Protein AF-A0A957ZZD5-F1 (afdb_monomer_lite)

Secondary structure (DSSP, 8-state):
----HHHHHHHHHHHHHHHHHHHHH-TTEEESS--HHHHHHHHHHHHHHHHHHHHHHHHHHHHHHTTTTTHHHHHHHHHHHHHHHHHTTTTEEES-HHHHHHHHHHHHHHHHHHHHHTT-S--S-SSSSS--HHHHH-PPPTTHHHHHHHHHHHHHHHHHHHHTT-

pLDDT: mean 74.9, std 8.44, range [47.75, 90.81]

Foldseek 3Di:
DPPPVVLVVVLLVQLLVLLLVLCVVQPQKDFPPPDPVLSVVLSVVLSVCCVPVVVVLCVVCVVVCVVPVCVSQLVSLLVSQVVSCVVPVVGIDGPDSVSSSVSSVSSVVSSVVSCVVVVSDPPPDDPDPDDDVCVVVPPDPVCPVVVVVVVVVVVVCVVVVVVVVD

Radius of gyration: 29.75 Å; chains: 1; bounding box: 69×34×82 Å

Structure (mmCIF, N/CA/C/O backbone):
data_AF-A0A957ZZD5-F1
#
_entry.id   AF-A0A957ZZD5-F1
#
loop_
_atom_site.group_PDB
_atom_site.id
_atom_site.type_symbol
_atom_site.label_atom_id
_atom_site.label_alt_id
_atom_site.label_comp_id
_atom_site.label_asym_id
_atom_site.label_entity_id
_atom_site.label_seq_id
_atom_site.pdbx_PDB_ins_code
_atom_site.Cartn_x
_atom_site.Cartn_y
_atom_site.Cartn_z
_atom_site.occupancy
_atom_site.B_iso_or_equiv
_atom_site.auth_seq_id
_atom_site.auth_comp_id
_atom_site.auth_asym_id
_atom_site.auth_atom_id
_atom_site.pdbx_PDB_model_num
ATOM 1 N N . MET A 1 1 ? 18.472 -13.924 -15.028 1.00 47.75 1 MET A N 1
ATOM 2 C CA . MET A 1 1 ? 17.964 -12.826 -14.176 1.00 47.75 1 MET A CA 1
ATOM 3 C C . MET A 1 1 ? 18.140 -13.221 -12.715 1.00 47.75 1 MET A C 1
ATOM 5 O O . MET A 1 1 ? 17.491 -14.161 -12.277 1.00 47.75 1 MET A O 1
ATOM 9 N N . LYS A 1 2 ? 19.070 -12.594 -11.979 1.00 49.56 2 LYS A N 1
ATOM 10 C CA . LYS A 1 2 ? 19.235 -12.851 -10.538 1.00 49.56 2 LYS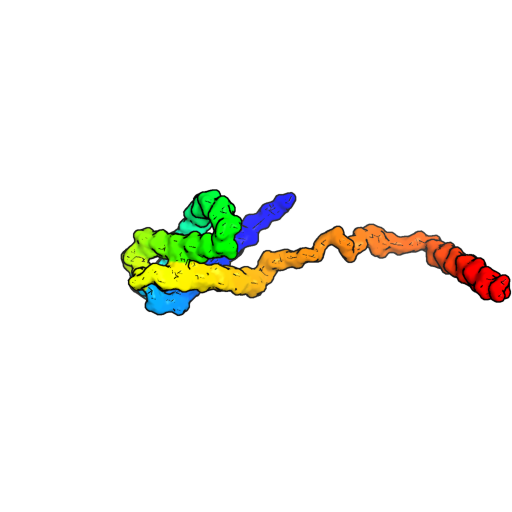 A CA 1
ATOM 11 C C . LYS A 1 2 ? 18.080 -12.167 -9.810 1.00 49.56 2 LYS A C 1
ATOM 13 O O . LYS A 1 2 ? 17.985 -10.945 -9.823 1.00 49.56 2 LYS A O 1
ATOM 18 N N . PHE A 1 3 ? 17.168 -12.955 -9.249 1.00 63.00 3 PHE A N 1
ATOM 19 C CA . PHE A 1 3 ? 16.044 -12.425 -8.491 1.00 63.00 3 PHE A CA 1
ATOM 20 C C . PHE A 1 3 ? 16.591 -11.799 -7.201 1.00 63.00 3 PHE A C 1
ATOM 22 O O . PHE A 1 3 ? 17.048 -12.494 -6.295 1.00 63.00 3 PHE A O 1
ATOM 29 N N . ASN A 1 4 ? 16.564 -10.471 -7.118 1.00 67.25 4 ASN A N 1
ATOM 30 C CA . ASN A 1 4 ? 17.046 -9.733 -5.957 1.00 67.25 4 ASN A CA 1
ATOM 31 C C . ASN A 1 4 ? 15.965 -9.725 -4.865 1.00 67.25 4 ASN A C 1
ATOM 33 O O . ASN A 1 4 ? 15.257 -8.737 -4.691 1.00 67.25 4 ASN A O 1
ATOM 37 N N . TRP A 1 5 ? 15.839 -10.825 -4.108 1.00 72.88 5 TRP A N 1
ATOM 38 C CA . TRP A 1 5 ? 14.885 -10.951 -2.984 1.00 72.88 5 TRP A CA 1
ATOM 39 C C . TRP A 1 5 ? 15.001 -9.805 -1.976 1.00 72.88 5 TRP A C 1
ATOM 41 O O . TRP A 1 5 ? 14.004 -9.370 -1.406 1.00 72.88 5 TRP A O 1
ATOM 51 N N . LYS A 1 6 ? 16.214 -9.261 -1.826 1.00 72.44 6 LYS A N 1
ATOM 52 C CA . LYS A 1 6 ? 16.495 -8.078 -1.009 1.00 72.44 6 LYS A CA 1
ATOM 53 C C . LYS A 1 6 ? 15.699 -6.846 -1.452 1.00 72.44 6 LYS A C 1
ATOM 55 O O . LYS A 1 6 ? 15.181 -6.146 -0.593 1.00 72.44 6 LYS A O 1
ATOM 60 N N . LEU A 1 7 ? 15.554 -6.612 -2.760 1.00 71.00 7 LEU A N 1
ATOM 61 C CA . LEU A 1 7 ? 14.775 -5.482 -3.280 1.00 71.00 7 LEU A CA 1
ATOM 62 C C . LEU A 1 7 ? 13.285 -5.654 -2.982 1.00 71.00 7 LEU A C 1
ATOM 64 O O . LEU A 1 7 ? 12.639 -4.707 -2.549 1.00 71.00 7 LEU A O 1
ATOM 68 N N . VAL A 1 8 ? 12.756 -6.872 -3.131 1.00 67.38 8 VAL A N 1
ATOM 69 C CA . VAL A 1 8 ? 11.347 -7.167 -2.821 1.00 67.38 8 VAL A CA 1
ATOM 70 C C . VAL A 1 8 ? 11.052 -6.964 -1.332 1.00 67.38 8 VAL A C 1
ATOM 72 O O . VAL A 1 8 ? 10.041 -6.363 -0.986 1.00 67.38 8 VAL A O 1
ATOM 75 N N . LEU A 1 9 ? 11.953 -7.393 -0.443 1.00 72.56 9 LEU A N 1
ATOM 76 C CA . LEU A 1 9 ? 11.814 -7.164 1.000 1.00 72.56 9 LEU A CA 1
ATOM 77 C C . LEU A 1 9 ? 11.850 -5.674 1.360 1.00 72.56 9 LEU A C 1
ATOM 79 O O . LEU A 1 9 ? 11.031 -5.223 2.157 1.00 72.56 9 LEU A O 1
ATOM 83 N N . MET A 1 10 ? 12.761 -4.905 0.758 1.00 70.19 10 MET A N 1
ATOM 84 C CA . MET A 1 10 ? 12.864 -3.462 0.994 1.00 70.19 10 MET A CA 1
ATOM 85 C C . MET A 1 10 ? 11.605 -2.732 0.510 1.00 70.19 10 MET A C 1
ATOM 87 O O . MET A 1 10 ? 11.079 -1.888 1.226 1.00 70.19 10 MET A O 1
ATOM 91 N N . LEU A 1 11 ? 11.064 -3.133 -0.643 1.00 69.25 11 LEU A N 1
ATOM 92 C CA . LEU A 1 11 ? 9.821 -2.607 -1.210 1.00 69.25 11 LEU A CA 1
ATOM 93 C C . LEU A 1 11 ? 8.602 -2.887 -0.318 1.00 69.25 11 LEU A C 1
ATOM 95 O O . LEU A 1 11 ? 7.748 -2.020 -0.139 1.00 69.25 11 LEU A O 1
ATOM 99 N N . ILE A 1 12 ? 8.514 -4.088 0.262 1.00 67.25 12 ILE A N 1
ATOM 100 C CA . ILE A 1 12 ? 7.450 -4.441 1.214 1.00 67.25 12 ILE A CA 1
ATOM 101 C C . ILE A 1 12 ? 7.582 -3.602 2.491 1.00 67.25 12 ILE A C 1
ATOM 103 O O . ILE A 1 12 ? 6.578 -3.098 2.994 1.00 67.25 12 ILE A O 1
ATOM 107 N N . LEU A 1 13 ? 8.807 -3.407 2.989 1.00 72.50 13 LEU A N 1
ATOM 108 C CA . LEU A 1 13 ? 9.074 -2.610 4.187 1.00 72.50 13 LEU A CA 1
ATOM 109 C C . LEU A 1 13 ? 8.739 -1.122 3.974 1.00 72.50 13 LEU A C 1
ATOM 111 O O . LEU A 1 13 ? 8.087 -0.517 4.823 1.00 72.5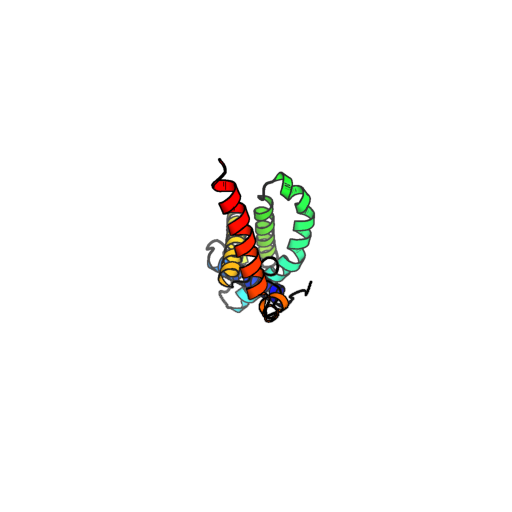0 13 LEU A O 1
ATOM 115 N N . LEU A 1 14 ? 9.124 -0.556 2.823 1.00 71.00 14 LEU A N 1
ATOM 116 C CA . LEU A 1 14 ? 8.792 0.815 2.422 1.00 71.00 14 LEU A CA 1
ATOM 117 C C . LEU A 1 14 ? 7.282 1.011 2.271 1.00 71.00 14 LEU A C 1
ATOM 119 O O . LEU A 1 14 ? 6.738 1.974 2.809 1.00 71.00 14 LEU A O 1
ATOM 123 N N . ASN A 1 15 ? 6.596 0.084 1.594 1.00 68.88 15 ASN A N 1
ATOM 124 C CA . ASN A 1 15 ? 5.140 0.134 1.483 1.00 68.88 15 ASN A CA 1
ATOM 125 C C . ASN A 1 15 ? 4.489 0.085 2.869 1.00 68.88 15 ASN A C 1
ATOM 127 O O . ASN A 1 15 ? 3.629 0.914 3.144 1.00 68.88 15 ASN A O 1
ATOM 131 N N . GLY A 1 16 ? 4.960 -0.797 3.761 1.00 67.12 16 GLY A N 1
ATOM 132 C CA . GLY A 1 16 ? 4.567 -0.864 5.174 1.00 67.12 16 GLY A CA 1
ATOM 133 C C . GLY A 1 16 ? 4.679 0.481 5.905 1.00 67.12 16 GLY A C 1
ATOM 134 O O . GLY A 1 16 ? 3.736 0.918 6.569 1.00 67.12 16 GLY A O 1
ATOM 135 N N . MET A 1 17 ? 5.813 1.170 5.741 1.00 70.50 17 MET A N 1
ATOM 136 C CA . MET A 1 17 ? 6.034 2.508 6.303 1.00 70.50 17 MET A CA 1
ATOM 137 C C . MET A 1 17 ? 5.098 3.561 5.702 1.00 70.50 17 MET A C 1
ATOM 139 O O . MET A 1 17 ? 4.593 4.405 6.441 1.00 70.50 17 MET A O 1
ATOM 143 N N . ALA A 1 18 ? 4.820 3.499 4.397 1.00 69.81 18 ALA A N 1
ATOM 144 C CA . ALA A 1 18 ? 3.915 4.427 3.723 1.00 69.81 18 ALA A CA 1
ATOM 145 C C . ALA A 1 18 ? 2.500 4.398 4.331 1.00 69.81 18 ALA A C 1
ATOM 147 O O . ALA A 1 18 ? 1.889 5.450 4.522 1.00 69.81 18 ALA A O 1
ATOM 148 N N . ILE A 1 19 ? 1.992 3.221 4.711 1.00 67.00 19 ILE A N 1
ATOM 149 C CA . ILE A 1 19 ? 0.675 3.092 5.366 1.00 67.00 19 ILE A CA 1
ATOM 150 C C . ILE A 1 19 ? 0.710 3.632 6.784 1.00 67.00 19 ILE A C 1
ATOM 152 O O . ILE A 1 19 ? -0.207 4.346 7.180 1.00 67.00 19 ILE A O 1
ATOM 156 N N . GLY A 1 20 ? 1.769 3.317 7.536 1.00 67.38 20 GLY A N 1
ATOM 157 C CA . GLY A 1 20 ? 1.950 3.836 8.889 1.00 67.38 20 GLY A CA 1
ATOM 158 C C . GLY A 1 20 ? 1.956 5.366 8.905 1.00 67.38 20 GLY A C 1
ATOM 159 O O . GLY A 1 20 ? 1.253 5.976 9.707 1.00 67.38 20 GLY A O 1
ATOM 160 N N . LEU A 1 21 ? 2.671 5.987 7.961 1.00 68.88 21 LEU A N 1
ATOM 161 C CA . LEU A 1 21 ? 2.643 7.438 7.766 1.00 68.88 21 LEU A CA 1
ATOM 162 C C . LEU A 1 21 ? 1.264 7.937 7.335 1.00 68.88 21 LEU A C 1
ATOM 164 O O . LEU A 1 21 ? 0.807 8.957 7.834 1.00 68.88 21 LEU A O 1
ATOM 168 N N . THR A 1 22 ? 0.585 7.231 6.436 1.00 69.56 22 THR A N 1
ATOM 169 C CA . THR A 1 22 ? -0.748 7.630 5.959 1.00 69.56 22 THR A CA 1
ATOM 170 C C . THR A 1 22 ? -1.782 7.626 7.078 1.00 69.56 22 THR A C 1
ATOM 172 O O . THR A 1 22 ? -2.558 8.571 7.184 1.00 69.56 22 THR A O 1
ATOM 175 N N . ALA A 1 23 ? -1.757 6.616 7.949 1.00 64.94 23 ALA A N 1
ATOM 176 C CA . ALA A 1 23 ? -2.614 6.555 9.129 1.00 64.94 23 ALA A CA 1
ATOM 177 C C . ALA A 1 23 ? -2.337 7.704 10.116 1.00 64.94 23 ALA A C 1
ATOM 179 O O . ALA A 1 23 ? -3.245 8.130 10.820 1.00 64.94 23 ALA A O 1
ATOM 180 N N . LEU A 1 24 ? -1.104 8.224 10.152 1.00 65.38 24 LEU A N 1
ATOM 181 C CA . LEU A 1 24 ? -0.732 9.373 10.982 1.00 65.38 24 LEU A CA 1
ATOM 182 C C . LEU A 1 24 ? -1.100 10.720 10.334 1.00 65.38 24 LEU A C 1
ATOM 184 O O . LEU A 1 24 ? -1.425 11.677 11.030 1.00 65.38 24 LEU A O 1
ATOM 188 N N . LEU A 1 25 ? -1.025 10.802 9.003 1.00 61.34 25 LEU A N 1
ATOM 189 C CA . LEU A 1 25 ? -1.255 12.023 8.225 1.00 61.34 25 LEU A CA 1
ATOM 190 C C . LEU A 1 25 ? -2.738 12.319 7.987 1.00 61.34 25 LEU A C 1
ATOM 192 O O . LEU A 1 25 ? -3.091 13.474 7.748 1.00 61.34 25 LEU A O 1
ATOM 196 N N . LEU A 1 26 ? -3.606 11.305 8.016 1.00 63.97 26 LEU A N 1
ATOM 197 C CA . LEU A 1 26 ? -5.033 11.474 7.749 1.00 63.97 26 LEU A CA 1
ATOM 198 C C . LEU A 1 26 ? -5.836 11.583 9.055 1.00 63.97 26 LEU A C 1
ATOM 200 O O . LEU A 1 26 ? -6.063 10.570 9.714 1.00 63.97 26 LEU A O 1
ATOM 204 N N . PRO A 1 27 ? -6.376 12.771 9.395 1.00 57.06 27 PRO A N 1
ATOM 205 C CA . PRO A 1 27 ? -7.178 12.964 10.606 1.00 57.06 27 PRO A CA 1
ATOM 206 C C . PRO A 1 27 ? -8.551 12.273 10.556 1.00 57.06 27 PRO A C 1
ATOM 208 O O . PRO A 1 27 ? -9.245 12.225 11.566 1.00 57.06 27 PRO A O 1
ATOM 211 N N . GLY A 1 28 ? -8.965 11.746 9.397 1.00 56.94 28 GLY A N 1
ATOM 212 C CA . GLY A 1 28 ? -10.180 10.937 9.256 1.00 56.94 28 GLY A CA 1
ATOM 213 C C . GLY A 1 28 ? -10.004 9.449 9.563 1.00 56.94 28 GLY A C 1
ATOM 214 O O . GLY A 1 28 ? -10.963 8.696 9.397 1.00 56.94 28 GLY A O 1
ATOM 215 N N . ILE A 1 29 ? -8.801 9.029 9.970 1.00 62.16 29 ILE A N 1
ATOM 216 C CA . ILE A 1 29 ? -8.493 7.667 10.406 1.00 62.16 29 ILE A CA 1
ATOM 217 C C . ILE A 1 29 ? -8.236 7.720 11.905 1.00 62.16 29 ILE A C 1
ATOM 219 O O . ILE A 1 29 ? -7.206 8.211 12.365 1.00 62.16 29 ILE A O 1
ATOM 223 N N . THR A 1 30 ? -9.185 7.213 12.682 1.00 65.69 30 THR A N 1
ATOM 224 C CA . THR A 1 30 ? -9.042 7.186 14.134 1.00 65.69 30 THR A CA 1
ATOM 225 C C . THR A 1 30 ? -8.421 5.859 14.539 1.00 65.69 30 THR A C 1
ATOM 227 O O . THR A 1 30 ? -9.048 4.810 14.401 1.00 65.69 30 THR A O 1
ATOM 230 N N . VAL A 1 31 ? -7.184 5.902 15.039 1.00 66.06 31 VAL A N 1
ATOM 231 C CA . VAL A 1 31 ? -6.505 4.724 15.590 1.00 66.06 31 VAL A CA 1
ATOM 232 C C . VAL A 1 31 ? -6.808 4.624 17.082 1.00 66.06 31 VAL A C 1
ATOM 234 O O . VAL A 1 31 ? -6.439 5.505 17.866 1.00 66.06 31 VAL A O 1
ATOM 237 N N . ALA A 1 32 ? -7.474 3.546 17.489 1.00 62.47 32 ALA A N 1
ATOM 238 C CA . ALA A 1 32 ? -7.737 3.285 18.896 1.00 62.47 32 ALA A CA 1
ATOM 239 C C . ALA A 1 32 ? -6.420 2.940 19.605 1.00 62.47 32 ALA A C 1
ATOM 241 O O . ALA A 1 32 ? -5.655 2.100 19.139 1.00 62.47 32 ALA A O 1
ATOM 242 N N . HIS A 1 33 ? -6.164 3.570 20.756 1.00 60.25 33 HIS A N 1
ATOM 243 C CA . HIS A 1 33 ? -4.940 3.396 21.546 1.00 60.25 33 HIS A CA 1
ATOM 244 C C . HIS A 1 33 ? -3.665 3.712 20.745 1.00 60.25 33 HIS A C 1
ATOM 246 O O . HIS A 1 33 ? -3.045 2.794 20.215 1.00 60.25 33 HIS A O 1
ATOM 252 N N . GLN A 1 34 ? -3.238 4.988 20.722 1.00 65.69 34 GLN A N 1
ATOM 253 C CA . GLN A 1 34 ? -2.027 5.522 20.051 1.00 65.69 34 GLN A CA 1
ATOM 254 C C . GLN A 1 34 ? -0.688 4.945 20.579 1.00 65.69 34 GLN A C 1
ATOM 256 O O . GLN A 1 34 ? 0.259 5.658 20.902 1.00 65.69 34 GLN A O 1
ATOM 261 N N . ARG A 1 35 ? -0.601 3.626 20.709 1.00 73.25 35 ARG A N 1
ATOM 262 C CA . ARG A 1 35 ? 0.566 2.858 21.110 1.00 73.25 35 ARG A CA 1
ATOM 263 C C . ARG A 1 35 ? 1.281 2.377 19.861 1.00 73.25 35 ARG A C 1
ATOM 265 O O . ARG A 1 35 ? 0.654 2.006 18.871 1.00 73.25 35 ARG A O 1
ATOM 272 N N . LEU A 1 36 ? 2.605 2.291 19.950 1.00 70.69 36 LEU A N 1
ATOM 273 C CA . LEU A 1 36 ? 3.453 1.783 18.872 1.00 70.69 36 LEU A CA 1
ATOM 274 C C . LEU A 1 36 ? 3.039 0.370 18.408 1.00 70.69 36 LEU A C 1
ATOM 276 O O . LEU A 1 36 ? 3.126 0.058 17.224 1.00 70.69 36 LEU A O 1
ATOM 280 N N . SER A 1 37 ? 2.518 -0.459 19.322 1.00 73.56 37 SER A N 1
ATOM 281 C CA . SER A 1 37 ? 1.991 -1.796 19.020 1.00 73.56 37 SER A CA 1
ATOM 282 C C . SER A 1 37 ? 0.837 -1.779 18.016 1.00 73.56 37 SER A C 1
ATOM 284 O O . SER A 1 37 ? 0.771 -2.652 17.158 1.00 73.56 37 SER A O 1
ATOM 286 N N . THR A 1 38 ? -0.052 -0.787 18.093 1.00 73.00 38 THR A N 1
ATOM 287 C CA . THR A 1 38 ? -1.221 -0.690 17.210 1.00 73.00 38 THR A CA 1
ATOM 288 C C . THR A 1 38 ? -0.793 -0.380 15.781 1.00 73.00 38 THR A C 1
ATOM 290 O O . THR A 1 38 ? -1.246 -1.035 14.847 1.00 73.00 38 THR A O 1
ATOM 293 N N . TYR A 1 39 ? 0.154 0.547 15.610 1.00 72.06 39 TYR A N 1
ATOM 294 C CA . TYR A 1 39 ? 0.725 0.863 14.299 1.00 72.06 39 TYR A CA 1
ATOM 295 C C . TYR A 1 39 ? 1.466 -0.331 13.687 1.00 72.06 39 TYR A C 1
ATOM 297 O O . TYR A 1 39 ? 1.360 -0.564 12.484 1.00 72.06 39 TYR A O 1
ATOM 305 N N . LEU A 1 40 ? 2.170 -1.121 14.509 1.00 73.75 40 LEU A N 1
ATOM 306 C CA . LEU A 1 40 ? 2.837 -2.342 14.056 1.00 73.75 40 LEU A CA 1
ATOM 307 C C . LEU A 1 40 ? 1.826 -3.379 13.536 1.00 73.75 40 LEU A C 1
ATOM 309 O O . LEU A 1 40 ? 2.042 -3.963 12.477 1.00 73.75 40 LEU A O 1
ATOM 313 N N . ILE A 1 41 ? 0.713 -3.577 14.251 1.00 79.12 41 ILE A N 1
ATOM 314 C CA . ILE A 1 41 ? -0.370 -4.494 13.854 1.00 79.12 41 ILE A CA 1
ATOM 315 C C . ILE A 1 41 ? -1.049 -4.011 12.566 1.00 79.12 41 ILE A C 1
ATOM 317 O O . ILE A 1 41 ? -1.255 -4.812 11.654 1.00 79.12 41 ILE A O 1
ATOM 321 N N . LEU A 1 42 ? -1.334 -2.708 12.459 1.00 74.88 42 LEU A N 1
ATOM 322 C CA . LEU A 1 42 ? -1.883 -2.085 11.249 1.00 74.88 42 LEU A CA 1
ATOM 323 C C . LEU A 1 42 ? -0.983 -2.334 10.036 1.00 74.88 42 LEU A C 1
ATOM 325 O O . LEU A 1 42 ? -1.445 -2.824 9.007 1.00 74.88 42 LEU A O 1
ATOM 329 N N . GLY A 1 43 ? 0.309 -2.021 10.168 1.00 72.06 43 GLY A N 1
ATOM 330 C CA . GLY A 1 43 ? 1.289 -2.210 9.103 1.00 72.06 43 GLY A CA 1
ATOM 331 C C . GLY A 1 43 ? 1.448 -3.681 8.714 1.00 72.06 43 GLY A C 1
ATOM 332 O O . GLY A 1 43 ? 1.512 -3.994 7.527 1.00 72.06 43 GLY A O 1
ATOM 333 N N . ALA A 1 44 ? 1.447 -4.594 9.690 1.00 76.50 44 ALA A N 1
ATOM 334 C CA . ALA A 1 44 ? 1.534 -6.031 9.444 1.00 76.50 44 ALA A CA 1
ATOM 335 C C . ALA A 1 44 ? 0.309 -6.569 8.687 1.00 76.50 44 ALA A C 1
ATOM 337 O O . ALA A 1 44 ? 0.469 -7.283 7.696 1.00 76.50 44 ALA A O 1
ATOM 338 N N . MET A 1 45 ? -0.907 -6.198 9.104 1.00 82.19 45 MET A N 1
ATOM 339 C CA . MET A 1 45 ? -2.134 -6.597 8.408 1.00 82.19 45 MET A CA 1
ATOM 340 C C . MET A 1 45 ? -2.230 -5.986 7.019 1.00 82.19 45 MET A C 1
ATOM 342 O O . MET A 1 45 ? -2.551 -6.698 6.073 1.00 82.19 45 MET A O 1
ATOM 346 N N . PHE A 1 46 ? -1.895 -4.707 6.849 1.00 76.50 46 PHE A N 1
ATOM 347 C CA . PHE A 1 46 ? -1.895 -4.124 5.511 1.00 76.50 46 PHE A CA 1
ATOM 348 C C . PHE A 1 46 ? -0.844 -4.780 4.616 1.00 76.50 46 PHE A C 1
ATOM 350 O O . PHE A 1 46 ? -1.129 -5.068 3.458 1.00 76.50 46 PHE A O 1
ATOM 357 N N . GLY A 1 47 ? 0.353 -5.068 5.134 1.00 72.88 47 GLY A N 1
ATOM 358 C CA . GLY A 1 47 ? 1.370 -5.826 4.405 1.00 72.88 47 GLY A CA 1
ATOM 359 C C . GLY A 1 4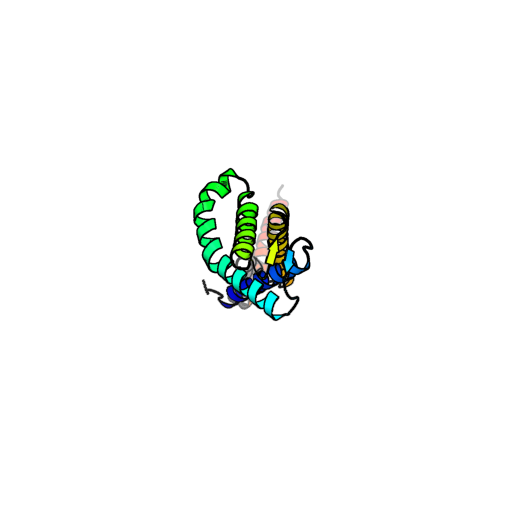7 ? 0.846 -7.190 3.946 1.00 72.88 47 GLY A C 1
ATOM 360 O O . GL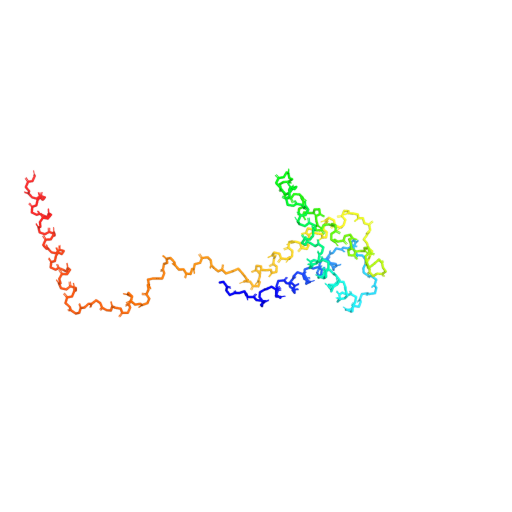Y A 1 47 ? 1.061 -7.576 2.797 1.00 72.88 47 GLY A O 1
ATOM 361 N N . LEU A 1 48 ? 0.087 -7.877 4.804 1.00 80.19 48 LEU A N 1
ATOM 362 C CA . LEU A 1 48 ? -0.565 -9.146 4.486 1.00 80.19 48 LEU A CA 1
ATOM 363 C C . LEU A 1 48 ? -1.644 -8.984 3.402 1.00 80.19 48 LEU A C 1
ATOM 365 O O . LEU A 1 48 ? -1.642 -9.721 2.415 1.00 80.19 48 LEU A O 1
ATOM 369 N N . LEU A 1 49 ? -2.524 -7.987 3.527 1.00 82.69 49 LEU A N 1
ATOM 370 C CA . LEU A 1 49 ? -3.535 -7.675 2.511 1.00 82.69 49 LEU A CA 1
ATOM 371 C C . LEU A 1 49 ? -2.882 -7.325 1.168 1.00 82.69 49 LEU A C 1
ATOM 373 O O . LEU A 1 49 ? -3.302 -7.811 0.122 1.00 82.69 49 LEU A O 1
ATOM 377 N N . ASN A 1 50 ? -1.804 -6.547 1.177 1.00 77.56 50 ASN A N 1
ATOM 378 C CA . ASN A 1 50 ? -1.070 -6.179 -0.027 1.00 77.56 50 ASN A CA 1
ATOM 379 C C . ASN A 1 50 ? -0.343 -7.381 -0.664 1.00 77.56 50 ASN A C 1
ATOM 381 O O . ASN A 1 50 ? -0.157 -7.400 -1.877 1.00 77.56 50 ASN A O 1
ATOM 385 N N . ALA A 1 51 ? 0.036 -8.395 0.119 1.00 76.50 51 ALA A N 1
ATOM 386 C CA . ALA A 1 51 ? 0.652 -9.618 -0.394 1.00 76.50 51 ALA A CA 1
ATOM 387 C C . ALA A 1 51 ? -0.362 -10.596 -1.014 1.00 76.50 51 ALA A C 1
ATOM 389 O O . ALA A 1 51 ? -0.041 -11.243 -2.006 1.00 76.50 51 ALA A O 1
ATOM 390 N N . PHE A 1 52 ? -1.574 -10.703 -0.458 1.00 80.31 52 PHE A N 1
ATOM 391 C CA . PHE A 1 52 ? -2.583 -11.671 -0.912 1.00 80.31 52 PHE A CA 1
ATOM 392 C C . PHE A 1 52 ? -3.695 -11.046 -1.750 1.00 80.31 52 PHE A C 1
ATOM 394 O O . PHE A 1 52 ? -4.027 -11.540 -2.823 1.00 80.31 52 PHE A O 1
ATOM 401 N N . VAL A 1 53 ? -4.280 -9.950 -1.279 1.00 83.12 53 VAL A N 1
ATOM 402 C CA . VAL A 1 53 ? -5.475 -9.357 -1.882 1.00 83.12 53 VAL A CA 1
ATOM 403 C C . VAL A 1 53 ? -5.118 -8.551 -3.123 1.00 83.12 53 VAL A C 1
ATOM 405 O O . VAL A 1 53 ? -5.782 -8.693 -4.147 1.00 83.12 53 VAL A O 1
ATOM 408 N N . LYS A 1 54 ? -4.043 -7.755 -3.084 1.00 78.69 54 LYS A N 1
ATOM 409 C CA . LYS A 1 54 ? -3.613 -6.968 -4.250 1.00 78.69 54 LYS A CA 1
ATOM 410 C C . LYS A 1 54 ? -3.388 -7.817 -5.511 1.00 78.69 54 LYS A C 1
ATOM 412 O O . LYS A 1 54 ? -3.963 -7.437 -6.526 1.00 78.69 54 LYS A O 1
ATOM 417 N N . PRO A 1 55 ? -2.658 -8.953 -5.503 1.00 79.25 55 PRO A N 1
ATOM 418 C CA . PRO A 1 55 ? -2.499 -9.763 -6.714 1.00 79.25 55 PRO A CA 1
ATOM 419 C C . PRO A 1 55 ? -3.816 -10.381 -7.201 1.00 79.25 55 PRO A C 1
ATOM 421 O O . PRO A 1 55 ? -4.050 -10.415 -8.407 1.00 79.25 55 PRO A O 1
ATOM 424 N N . ILE A 1 56 ? -4.706 -10.802 -6.294 1.00 86.00 56 ILE A N 1
ATOM 425 C CA . ILE A 1 56 ? -6.035 -11.329 -6.655 1.00 86.00 56 ILE A CA 1
ATOM 426 C C . ILE A 1 56 ? -6.869 -10.243 -7.343 1.00 86.00 56 ILE A C 1
ATOM 428 O O . ILE A 1 56 ? -7.423 -10.453 -8.422 1.00 86.00 56 ILE A O 1
ATOM 432 N N . VAL A 1 57 ? -6.935 -9.059 -6.738 1.00 85.25 57 VAL A N 1
ATOM 433 C CA . VAL A 1 57 ? -7.707 -7.940 -7.274 1.00 85.25 57 VAL A CA 1
ATOM 434 C C . VAL A 1 57 ? -7.084 -7.436 -8.574 1.00 85.25 57 VAL A C 1
ATOM 436 O O . VAL A 1 57 ? -7.806 -7.211 -9.539 1.00 85.25 57 VAL A O 1
ATOM 439 N N . GLN A 1 58 ? -5.758 -7.318 -8.667 1.00 81.56 58 GLN A N 1
ATOM 440 C CA . GLN A 1 58 ? -5.076 -6.941 -9.909 1.00 81.56 58 GLN A CA 1
ATOM 441 C C . GLN A 1 58 ? -5.342 -7.935 -11.039 1.00 81.56 58 GLN A C 1
ATOM 443 O O . GLN A 1 58 ? -5.554 -7.502 -12.168 1.00 81.56 58 GLN A O 1
ATOM 448 N N . PHE A 1 59 ? -5.396 -9.236 -10.745 1.00 85.06 59 PHE A N 1
ATOM 449 C CA . PHE A 1 59 ? -5.748 -10.252 -11.733 1.00 85.06 59 PHE A CA 1
ATOM 450 C C . PHE A 1 59 ? -7.160 -10.033 -12.296 1.00 85.06 59 PHE A C 1
ATOM 452 O O . PHE A 1 59 ? -7.340 -10.033 -13.512 1.00 85.06 59 PHE A O 1
ATOM 459 N N . LEU A 1 60 ? -8.145 -9.745 -11.436 1.00 84.38 60 LEU A N 1
ATOM 460 C CA . LEU A 1 60 ? -9.505 -9.396 -11.873 1.00 84.38 60 LEU A CA 1
ATOM 461 C C . LEU A 1 60 ? -9.551 -8.064 -12.630 1.00 84.38 60 LEU A C 1
ATOM 463 O O . LEU A 1 60 ? -10.286 -7.918 -13.606 1.00 84.38 60 LEU A O 1
ATOM 467 N N . THR A 1 61 ? -8.769 -7.081 -12.186 1.00 85.56 61 THR A N 1
ATOM 468 C CA . THR A 1 61 ? -8.872 -5.714 -12.702 1.00 85.56 61 THR A CA 1
ATOM 469 C C . THR A 1 61 ? -7.992 -5.454 -13.921 1.00 85.56 61 THR A C 1
ATOM 471 O O . THR A 1 61 ? -8.076 -4.380 -14.509 1.00 85.56 61 THR A O 1
ATOM 474 N N . ILE A 1 62 ? -7.200 -6.432 -14.371 1.00 83.56 62 ILE A N 1
ATOM 475 C CA . ILE A 1 62 ? -6.323 -6.284 -15.539 1.00 83.56 62 ILE A CA 1
ATOM 476 C C . ILE A 1 62 ? -7.105 -5.978 -16.822 1.00 83.56 62 ILE A C 1
ATOM 478 O O . ILE A 1 62 ? -6.662 -5.179 -17.640 1.00 83.56 62 ILE A O 1
ATOM 482 N N . SER A 1 63 ? -8.310 -6.541 -16.959 1.00 80.38 63 SER A N 1
ATOM 483 C CA . SER A 1 63 ? -9.213 -6.252 -18.078 1.00 80.38 63 SER A CA 1
ATOM 484 C C . SER A 1 63 ? -9.820 -4.846 -17.973 1.00 80.38 63 SER A C 1
ATOM 486 O O . SER A 1 63 ? -9.925 -4.134 -18.969 1.00 80.38 63 SER A O 1
ATOM 488 N N . LEU A 1 64 ? -10.141 -4.403 -16.754 1.00 80.75 64 LEU A N 1
ATOM 489 C CA . LEU A 1 64 ? -10.697 -3.074 -16.486 1.00 80.75 64 LEU A CA 1
ATOM 490 C C . LEU A 1 64 ? -9.645 -1.949 -16.525 1.00 80.75 64 LEU A C 1
ATOM 492 O O . LEU A 1 64 ? -10.012 -0.790 -16.731 1.00 80.75 64 LEU A O 1
ATOM 496 N N . LEU A 1 65 ? -8.353 -2.256 -16.347 1.00 78.75 65 LEU A N 1
ATOM 497 C CA . LEU A 1 65 ? -7.263 -1.269 -16.388 1.00 78.75 65 LEU A CA 1
ATOM 498 C C . LEU A 1 65 ? -7.226 -0.520 -17.725 1.00 78.75 65 LEU A C 1
ATOM 500 O O . LEU A 1 65 ? -7.064 0.699 -17.732 1.00 78.75 65 LEU A O 1
ATOM 504 N N . PHE A 1 66 ? -7.450 -1.226 -18.837 1.00 77.88 66 PHE A N 1
ATOM 505 C CA . PHE A 1 66 ? -7.476 -0.637 -20.180 1.00 77.88 66 PHE A CA 1
ATOM 506 C C . PHE A 1 66 ? -8.705 0.247 -20.432 1.00 77.88 66 PHE A C 1
ATOM 508 O O . PHE A 1 66 ? -8.632 1.181 -21.223 1.00 77.88 66 PHE A O 1
ATOM 515 N N . VAL A 1 67 ? -9.821 -0.019 -19.749 1.00 81.88 67 VAL A N 1
ATOM 516 C CA . VAL A 1 67 ? -11.094 0.699 -19.943 1.00 81.88 67 VAL A CA 1
ATOM 517 C C . VAL A 1 67 ? -11.145 1.999 -19.134 1.00 81.88 67 VAL A C 1
ATOM 519 O O . VAL A 1 67 ? -11.809 2.956 -19.519 1.00 81.88 67 VAL A O 1
ATOM 522 N N . THR A 1 68 ? -10.447 2.043 -17.999 1.00 84.25 68 THR A N 1
ATOM 523 C CA . THR A 1 68 ? -10.623 3.085 -16.973 1.00 84.25 68 THR A CA 1
ATOM 524 C C . THR A 1 68 ? -9.450 4.062 -16.853 1.00 84.25 68 THR A C 1
ATOM 526 O O . THR A 1 68 ? -9.446 4.890 -15.943 1.00 84.25 68 THR A O 1
ATOM 529 N N . TYR A 1 69 ? -8.449 3.972 -17.740 1.00 75.81 69 TYR A N 1
ATOM 530 C CA . TYR A 1 69 ? -7.265 4.851 -17.779 1.00 75.81 69 TYR A CA 1
ATOM 531 C C . TYR A 1 69 ? -6.502 4.972 -16.444 1.00 75.81 69 TYR A C 1
ATOM 533 O O . TYR A 1 69 ? -5.839 5.971 -16.182 1.00 75.81 69 TYR A O 1
ATOM 541 N N . GLY A 1 70 ? -6.590 3.958 -15.579 1.00 75.31 70 GLY A N 1
ATOM 542 C CA . GLY A 1 70 ? -5.921 3.953 -14.275 1.00 75.31 70 GLY A CA 1
ATOM 543 C C . GLY A 1 70 ? -6.795 4.348 -13.080 1.00 75.31 70 GLY A C 1
ATOM 544 O O . GLY A 1 70 ? -6.327 4.219 -11.952 1.00 75.31 70 GLY A O 1
ATOM 545 N N . LEU A 1 71 ? -8.076 4.708 -13.265 1.00 80.69 71 LEU A N 1
ATOM 546 C CA . LEU A 1 71 ? -9.011 4.919 -12.140 1.00 80.69 71 LEU A CA 1
ATOM 547 C C . LEU A 1 71 ? -9.133 3.664 -11.258 1.00 80.69 71 LEU A C 1
ATOM 549 O O . LEU A 1 71 ? -9.245 3.744 -10.036 1.00 80.69 71 LEU A O 1
ATOM 553 N N . VAL A 1 72 ? -9.021 2.493 -11.881 1.00 84.00 72 VAL A N 1
ATOM 554 C CA . VAL A 1 72 ? -8.912 1.200 -11.207 1.00 84.00 72 VAL A CA 1
ATOM 555 C C . VAL A 1 72 ? -7.843 1.182 -10.117 1.00 84.00 72 VAL A C 1
ATOM 557 O O . VAL A 1 72 ? -8.080 0.603 -9.066 1.00 84.00 72 VAL A O 1
ATOM 560 N N . ILE A 1 73 ? -6.692 1.825 -10.317 1.00 78.38 73 ILE A N 1
ATOM 561 C CA . ILE A 1 73 ? -5.591 1.805 -9.344 1.00 78.38 73 ILE A CA 1
ATOM 562 C C . ILE A 1 73 ? -6.041 2.463 -8.033 1.00 78.38 73 ILE A C 1
ATOM 564 O O . ILE A 1 73 ? -5.802 1.927 -6.952 1.00 78.38 73 ILE A O 1
ATOM 568 N N . ILE A 1 74 ? -6.772 3.578 -8.133 1.00 79.31 74 ILE A N 1
ATOM 569 C CA . ILE A 1 74 ? -7.352 4.277 -6.981 1.00 79.31 74 ILE A CA 1
ATOM 570 C C . ILE A 1 74 ? -8.391 3.388 -6.294 1.00 79.31 74 ILE A C 1
ATOM 572 O O . ILE A 1 74 ? -8.364 3.256 -5.071 1.00 79.31 74 ILE A O 1
ATOM 576 N N . ILE A 1 75 ? -9.266 2.733 -7.062 1.00 81.94 75 ILE A N 1
ATOM 577 C CA . ILE A 1 75 ? -10.298 1.837 -6.520 1.00 81.94 75 ILE A CA 1
ATOM 578 C C . ILE A 1 75 ? -9.660 0.673 -5.763 1.00 81.94 75 ILE A C 1
ATOM 580 O O . ILE A 1 75 ? -10.039 0.416 -4.626 1.00 81.94 75 ILE A O 1
ATOM 584 N N . VAL A 1 76 ? -8.663 0.001 -6.343 1.00 83.19 76 VAL A N 1
ATOM 585 C CA . VAL A 1 76 ? -7.984 -1.130 -5.695 1.00 83.19 76 VAL A CA 1
ATOM 586 C C . VAL A 1 76 ? -7.341 -0.693 -4.384 1.00 83.19 76 VAL A C 1
ATOM 588 O O . VAL A 1 76 ? -7.573 -1.327 -3.357 1.00 83.19 76 VAL A O 1
ATOM 591 N N . ASN A 1 77 ? -6.597 0.414 -4.384 1.00 79.94 77 ASN A N 1
ATOM 592 C CA . ASN A 1 77 ? -5.956 0.923 -3.170 1.00 79.94 77 ASN A CA 1
ATOM 593 C C . ASN A 1 77 ? -6.977 1.361 -2.107 1.00 79.94 77 ASN A C 1
ATOM 595 O O . ASN A 1 77 ? -6.763 1.128 -0.921 1.00 79.94 77 ASN A O 1
ATOM 599 N N . THR A 1 78 ? -8.109 1.932 -2.525 1.00 82.50 78 THR A N 1
ATOM 600 C CA . THR A 1 78 ? -9.225 2.290 -1.633 1.00 82.50 78 THR A CA 1
ATOM 601 C C . THR A 1 78 ? -9.862 1.049 -1.015 1.00 82.50 78 THR A C 1
ATOM 603 O O . THR A 1 78 ? -10.080 1.001 0.193 1.00 82.50 78 THR A O 1
ATOM 606 N N . VAL A 1 79 ? -10.139 0.026 -1.829 1.00 83.44 79 VAL A N 1
ATOM 607 C CA . VAL A 1 79 ? -10.710 -1.249 -1.378 1.00 83.44 79 VAL A CA 1
ATOM 608 C C . VAL A 1 79 ? -9.767 -1.928 -0.390 1.00 83.44 79 VAL A C 1
ATOM 610 O O . VAL A 1 79 ? -10.234 -2.410 0.634 1.00 83.44 79 VAL A O 1
ATOM 613 N N . MET A 1 80 ? -8.448 -1.900 -0.620 1.00 81.75 80 MET A N 1
ATOM 614 C CA . MET A 1 80 ? -7.476 -2.407 0.361 1.00 81.75 80 MET A CA 1
ATOM 615 C C . MET A 1 80 ? -7.604 -1.691 1.709 1.00 81.75 80 MET A C 1
ATOM 617 O O . MET A 1 80 ? -7.533 -2.329 2.756 1.00 81.75 80 MET A O 1
ATOM 621 N N . PHE A 1 81 ? -7.806 -0.375 1.681 1.00 80.56 81 PHE A N 1
ATOM 622 C CA . PHE A 1 81 ? -7.939 0.443 2.880 1.00 80.56 81 PHE A CA 1
ATOM 623 C C . PHE A 1 81 ? -9.233 0.142 3.652 1.00 80.56 81 PHE A C 1
ATOM 625 O O . PHE A 1 81 ? -9.204 -0.010 4.870 1.00 80.56 81 PHE A O 1
ATOM 632 N N . LEU A 1 82 ? -10.344 -0.043 2.933 1.00 81.88 82 LEU A N 1
ATOM 633 C CA . LEU A 1 82 ? -11.621 -0.475 3.511 1.00 81.88 82 LEU A CA 1
ATOM 634 C C . LEU A 1 82 ? -11.551 -1.896 4.078 1.00 81.88 82 LEU A C 1
ATOM 636 O O . LEU A 1 82 ? -12.121 -2.172 5.127 1.00 81.88 82 LEU A O 1
ATOM 640 N N . LEU A 1 83 ? -10.835 -2.805 3.413 1.00 85.19 83 LEU A N 1
ATOM 641 C CA . LEU A 1 83 ? -10.602 -4.147 3.945 1.00 85.19 83 LEU A CA 1
ATOM 642 C C . LEU A 1 83 ? -9.763 -4.091 5.222 1.00 85.19 83 LEU A C 1
ATOM 644 O O . LEU A 1 83 ? -10.056 -4.820 6.163 1.00 85.19 83 LEU A O 1
ATOM 648 N N . LEU A 1 84 ? -8.746 -3.228 5.277 1.00 83.19 84 LEU A N 1
ATOM 649 C CA . LEU A 1 84 ? -7.941 -3.058 6.483 1.00 83.19 84 LEU A CA 1
ATOM 650 C C . LEU A 1 84 ? -8.803 -2.607 7.665 1.00 83.19 84 LEU A C 1
ATOM 652 O O . LEU A 1 84 ? -8.713 -3.207 8.731 1.00 83.19 84 LEU A O 1
ATOM 656 N N . GLU A 1 85 ? -9.644 -1.592 7.464 1.00 82.94 85 GLU A N 1
ATOM 657 C CA . GLU A 1 85 ? -10.629 -1.160 8.460 1.00 82.94 85 GLU A CA 1
ATOM 658 C C . GLU A 1 85 ? -11.561 -2.305 8.855 1.00 82.94 85 GLU A C 1
ATOM 660 O O . GLU A 1 85 ? -11.757 -2.552 10.037 1.00 82.94 85 GLU A O 1
ATOM 665 N N . PHE A 1 86 ? -12.092 -3.050 7.885 1.00 83.81 86 PHE A N 1
ATOM 666 C CA . PHE A 1 86 ? -13.002 -4.159 8.158 1.00 83.81 86 PHE A CA 1
ATOM 667 C C . PHE A 1 86 ? -12.364 -5.250 9.033 1.00 83.81 86 PHE A C 1
ATOM 669 O O . PHE A 1 86 ? -13.009 -5.772 9.937 1.00 83.81 86 PHE A O 1
ATOM 676 N N . PHE A 1 87 ? -11.093 -5.586 8.796 1.00 82.50 87 PHE A N 1
ATOM 677 C CA . PHE A 1 87 ? -10.363 -6.566 9.608 1.00 82.50 87 PHE A CA 1
ATOM 678 C C . PHE A 1 87 ? -9.912 -6.021 10.968 1.00 82.50 87 PHE A C 1
ATOM 680 O O . PHE A 1 87 ? -9.663 -6.800 11.886 1.00 82.50 87 PHE A O 1
ATOM 687 N N . LEU A 1 88 ? -9.772 -4.703 11.097 1.00 80.50 88 LEU A N 1
ATOM 688 C CA . LEU A 1 88 ? -9.241 -4.029 12.278 1.00 80.50 88 LEU A CA 1
ATOM 689 C C . LEU A 1 88 ? -10.234 -3.008 12.833 1.00 80.50 88 LEU A C 1
ATOM 691 O O . LEU A 1 88 ? -9.813 -1.970 13.335 1.00 80.50 88 LEU A O 1
ATOM 695 N N . SER A 1 89 ? -11.532 -3.309 12.787 1.00 77.19 89 SER A N 1
ATOM 696 C CA . SER A 1 89 ? -12.601 -2.372 13.158 1.00 77.19 89 SER A CA 1
ATOM 697 C C . SER A 1 89 ? -12.477 -1.846 14.590 1.00 77.19 89 SER A C 1
ATOM 699 O O . SER A 1 89 ? -12.879 -0.725 14.885 1.00 77.19 89 SER A O 1
ATOM 701 N N . ASP A 1 90 ? -11.873 -2.639 15.479 1.00 74.88 90 ASP A N 1
ATOM 702 C CA . ASP A 1 90 ? -11.639 -2.275 16.880 1.00 74.88 90 ASP A CA 1
ATOM 703 C C . ASP A 1 90 ? -10.414 -1.362 17.072 1.00 74.88 90 ASP A C 1
ATOM 705 O O . ASP A 1 90 ? -10.252 -0.730 18.118 1.00 74.88 90 ASP A O 1
ATOM 709 N N . LEU A 1 91 ? -9.522 -1.308 16.079 1.00 71.88 91 LEU A N 1
ATOM 710 C CA . LEU A 1 91 ? -8.247 -0.587 16.127 1.00 71.88 91 LEU A CA 1
ATOM 711 C C . LEU A 1 91 ? -8.188 0.600 15.163 1.00 71.88 91 LEU A C 1
ATOM 713 O O . LEU A 1 91 ? -7.416 1.527 15.405 1.00 71.88 91 LEU A O 1
ATOM 717 N N . LEU A 1 92 ? -8.979 0.584 14.093 1.00 72.06 92 LEU A N 1
ATOM 718 C CA . LEU A 1 92 ? -8.986 1.571 13.024 1.00 72.06 92 LEU A CA 1
ATOM 719 C C . LEU A 1 92 ? -10.434 1.823 12.608 1.00 72.06 92 LEU A C 1
ATOM 721 O O . LEU A 1 92 ? -11.108 0.919 12.126 1.00 72.06 92 LEU A O 1
ATOM 725 N N . ILE A 1 93 ? -10.883 3.064 12.776 1.00 74.06 93 ILE A N 1
ATOM 726 C CA . ILE A 1 93 ? -12.204 3.516 12.332 1.00 74.06 93 ILE A CA 1
ATOM 727 C C . ILE A 1 93 ? -12.006 4.570 11.247 1.00 74.06 93 ILE A C 1
ATOM 729 O O . ILE A 1 93 ? -11.283 5.551 11.466 1.00 74.06 93 ILE A O 1
ATOM 733 N N . ILE A 1 94 ? -12.643 4.379 10.091 1.00 75.69 94 ILE A N 1
ATOM 734 C CA . ILE A 1 94 ? -12.647 5.346 8.998 1.00 75.69 94 ILE A CA 1
ATOM 735 C C . ILE A 1 94 ? -14.020 5.999 8.928 1.00 75.69 94 ILE A C 1
ATOM 737 O O . ILE A 1 94 ? -15.041 5.369 8.679 1.00 75.69 94 ILE A O 1
ATOM 741 N N . ASN A 1 95 ? -14.051 7.317 9.100 1.00 74.75 95 ASN A N 1
ATOM 742 C CA . ASN A 1 95 ? -15.321 8.031 9.199 1.00 74.75 95 ASN A CA 1
ATOM 743 C C . ASN A 1 95 ? -16.130 8.037 7.890 1.00 74.75 95 ASN A C 1
ATOM 745 O O . ASN A 1 95 ? -17.346 8.167 7.952 1.00 74.75 95 ASN A O 1
ATOM 749 N N . ASN A 1 96 ? -15.480 7.974 6.718 1.00 77.88 96 ASN A N 1
ATOM 750 C CA . ASN A 1 96 ? -16.140 8.025 5.407 1.00 77.88 96 ASN A CA 1
ATOM 751 C C . ASN A 1 96 ? -15.315 7.338 4.310 1.00 77.88 96 ASN A C 1
ATOM 753 O O . ASN A 1 96 ? -14.089 7.418 4.308 1.00 77.88 96 ASN A O 1
ATOM 757 N N . ILE A 1 97 ? -15.993 6.838 3.270 1.00 77.44 97 ILE A N 1
ATOM 758 C CA . ILE A 1 97 ? -15.355 6.255 2.073 1.00 77.44 97 ILE A CA 1
ATOM 759 C C . ILE A 1 97 ? -14.395 7.231 1.370 1.00 77.44 97 ILE A C 1
ATOM 761 O O . ILE A 1 97 ? -13.381 6.820 0.811 1.00 77.44 97 ILE A O 1
ATOM 765 N N . TRP A 1 98 ? -14.678 8.536 1.444 1.00 78.00 98 TRP A N 1
ATOM 766 C CA . TRP A 1 98 ? -13.812 9.593 0.914 1.00 78.00 98 TRP A CA 1
ATOM 767 C C . TRP A 1 98 ? -12.437 9.611 1.585 1.00 78.00 98 TRP A C 1
ATOM 769 O O . TRP A 1 98 ? -11.433 9.828 0.910 1.00 78.00 98 TRP A O 1
ATOM 779 N N . TRP A 1 99 ? -12.370 9.318 2.887 1.00 79.69 99 TRP A N 1
ATOM 780 C CA . TRP A 1 99 ? -11.101 9.193 3.601 1.00 79.69 99 TRP A CA 1
ATOM 781 C C . TRP A 1 99 ? -10.323 7.956 3.165 1.00 79.69 99 TRP A C 1
ATOM 783 O O . TRP A 1 99 ? -9.103 8.036 3.054 1.00 79.69 99 TRP A O 1
ATOM 793 N N . SER A 1 100 ? -11.000 6.858 2.820 1.00 78.06 100 SER A N 1
ATOM 794 C CA . SER A 1 100 ? -10.349 5.673 2.246 1.00 78.06 100 SER A CA 1
ATOM 795 C C . SER A 1 100 ? -9.760 5.951 0.861 1.00 78.06 100 SER A C 1
ATOM 797 O O . SER A 1 100 ? -8.671 5.469 0.556 1.00 78.06 100 SER A O 1
ATOM 799 N N . ILE A 1 101 ? -10.435 6.762 0.036 1.00 80.38 101 ILE A N 1
ATOM 800 C CA . ILE A 1 101 ? -9.929 7.171 -1.287 1.00 80.38 101 ILE A CA 1
ATOM 801 C C . ILE A 1 101 ? -8.678 8.037 -1.137 1.00 80.38 101 ILE A C 1
ATOM 803 O O . ILE A 1 101 ? -7.651 7.775 -1.769 1.00 80.38 101 ILE A O 1
ATOM 807 N N . ILE A 1 102 ? -8.743 9.046 -0.264 1.00 80.31 102 ILE A N 1
ATOM 808 C CA . ILE A 1 102 ? -7.601 9.916 0.028 1.00 80.31 102 ILE A CA 1
ATOM 809 C C . ILE A 1 102 ? -6.457 9.085 0.621 1.00 80.31 102 ILE A C 1
ATOM 811 O O . ILE A 1 102 ? -5.318 9.229 0.187 1.00 80.31 102 ILE A O 1
ATOM 815 N N . GLY A 1 103 ? -6.750 8.159 1.537 1.00 78.81 103 GLY A N 1
ATOM 816 C CA . GLY A 1 103 ? -5.758 7.279 2.155 1.00 78.81 103 GLY A CA 1
ATOM 817 C C . GLY A 1 103 ? -5.053 6.385 1.141 1.00 78.81 103 GLY A C 1
ATOM 818 O O . GLY A 1 103 ? -3.825 6.360 1.093 1.00 78.81 103 GLY A O 1
ATOM 819 N N . GLY A 1 104 ? -5.806 5.728 0.255 1.00 78.75 104 GLY A N 1
ATOM 820 C CA . GLY A 1 104 ? -5.234 4.927 -0.829 1.00 78.75 104 GLY A CA 1
ATOM 821 C C . GLY A 1 104 ? -4.355 5.746 -1.785 1.00 78.75 104 GLY A C 1
ATOM 822 O O . GLY A 1 104 ? -3.316 5.264 -2.252 1.00 78.75 104 GLY A O 1
ATOM 823 N N . SER A 1 105 ? -4.732 7.003 -2.041 1.00 80.56 105 SER A N 1
ATOM 824 C CA . SER A 1 105 ? -3.945 7.923 -2.866 1.00 80.56 105 SER A CA 1
ATOM 825 C C . SER A 1 105 ? -2.656 8.372 -2.169 1.00 80.56 105 SER A C 1
ATOM 827 O O . SER A 1 105 ? -1.593 8.359 -2.789 1.00 80.56 105 SER A O 1
ATOM 829 N N . VAL A 1 106 ? -2.720 8.730 -0.882 1.00 81.50 106 VAL A N 1
ATOM 830 C CA . VAL A 1 106 ? -1.550 9.148 -0.093 1.00 81.50 106 VAL A CA 1
ATOM 831 C C . VAL A 1 106 ? -0.563 7.995 0.082 1.00 81.50 106 VAL A C 1
ATOM 833 O O . VAL A 1 106 ? 0.632 8.211 -0.092 1.00 81.50 106 VAL A O 1
ATOM 836 N N . ILE A 1 107 ? -1.038 6.765 0.306 1.00 77.81 107 ILE A N 1
ATOM 837 C CA . ILE A 1 107 ? -0.191 5.558 0.339 1.00 77.81 107 ILE A CA 1
ATOM 838 C C . ILE A 1 107 ? 0.591 5.384 -0.950 1.00 77.81 107 ILE A C 1
ATOM 840 O O . ILE A 1 107 ? 1.794 5.140 -0.907 1.00 77.81 107 ILE A O 1
ATOM 844 N N . SER A 1 108 ? -0.081 5.523 -2.093 1.00 75.56 108 SER A N 1
ATOM 845 C CA . SER A 1 108 ? 0.584 5.376 -3.389 1.00 75.56 108 SER A CA 1
ATOM 846 C C . SER A 1 108 ? 1.652 6.443 -3.580 1.00 75.56 108 SER A C 1
ATOM 848 O O . SER A 1 108 ? 2.750 6.143 -4.041 1.00 75.56 108 SER A O 1
ATOM 850 N N . LEU A 1 109 ? 1.348 7.681 -3.187 1.00 81.31 109 LEU A N 1
ATOM 851 C CA . LEU A 1 109 ? 2.278 8.792 -3.317 1.00 81.31 109 LEU A CA 1
ATOM 852 C C . LEU A 1 109 ? 3.485 8.636 -2.385 1.00 81.31 109 LEU A C 1
ATOM 854 O O . LEU A 1 109 ? 4.617 8.826 -2.817 1.00 81.31 109 LEU A O 1
ATOM 858 N N . LEU A 1 110 ? 3.256 8.246 -1.130 1.00 80.12 110 LEU A N 1
ATOM 859 C CA . LEU A 1 110 ? 4.317 7.971 -0.163 1.00 80.12 110 LEU A CA 1
ATOM 860 C C . LEU A 1 110 ? 5.177 6.784 -0.583 1.00 80.12 110 LEU A C 1
ATOM 862 O O . LEU A 1 110 ? 6.388 6.858 -0.421 1.00 80.12 110 LEU A O 1
ATOM 866 N N . GLY A 1 111 ? 4.583 5.726 -1.142 1.00 76.56 111 GLY A N 1
ATOM 867 C CA . GLY A 1 111 ? 5.323 4.583 -1.677 1.00 76.56 111 GLY A CA 1
ATOM 868 C C . GLY A 1 111 ? 6.325 5.024 -2.742 1.00 76.56 111 GLY A C 1
ATOM 869 O O . GLY A 1 111 ? 7.526 4.837 -2.569 1.00 76.56 111 GLY A O 1
ATOM 870 N N . VAL A 1 112 ? 5.849 5.734 -3.772 1.00 76.56 112 VAL A N 1
ATOM 871 C CA . VAL A 1 112 ? 6.708 6.274 -4.842 1.00 76.56 112 VAL A CA 1
ATOM 872 C C . VAL A 1 112 ? 7.754 7.246 -4.289 1.00 76.56 112 VAL A C 1
ATOM 874 O O . VAL A 1 112 ? 8.918 7.213 -4.684 1.00 76.56 112 VAL A O 1
ATOM 877 N N . PHE A 1 113 ? 7.362 8.116 -3.359 1.00 81.19 113 PHE A N 1
ATOM 878 C CA . PHE A 1 113 ? 8.268 9.092 -2.764 1.00 81.19 113 PHE A CA 1
ATOM 879 C C . PHE A 1 113 ? 9.395 8.421 -1.968 1.00 81.19 113 PHE A C 1
ATOM 881 O O . PHE A 1 113 ? 10.563 8.756 -2.157 1.00 81.19 113 PHE A O 1
ATOM 888 N N . LEU A 1 114 ? 9.066 7.441 -1.124 1.00 77.88 114 LEU A N 1
ATOM 889 C CA . LEU A 1 114 ? 10.037 6.675 -0.344 1.00 77.88 114 LEU A CA 1
ATOM 890 C C . LEU A 1 114 ? 10.956 5.846 -1.254 1.00 77.88 114 LEU A C 1
ATOM 892 O O . LEU A 1 114 ? 12.162 5.803 -1.024 1.00 77.88 114 LEU A O 1
ATOM 896 N N . GLU A 1 115 ? 10.414 5.225 -2.305 1.00 75.56 115 GLU A N 1
ATOM 897 C CA . GLU A 1 115 ? 11.187 4.437 -3.275 1.00 75.56 115 GLU A CA 1
ATOM 898 C C . GLU A 1 115 ? 12.220 5.296 -4.014 1.00 75.56 115 GLU A C 1
ATOM 900 O O . GLU A 1 115 ? 13.385 4.903 -4.142 1.00 75.56 115 GLU A O 1
ATOM 905 N N . ASN A 1 116 ? 11.814 6.496 -4.434 1.00 80.62 116 ASN A N 1
ATOM 906 C CA . ASN A 1 116 ? 12.693 7.457 -5.092 1.00 80.62 116 ASN A CA 1
ATOM 907 C C . ASN A 1 116 ? 13.770 7.993 -4.142 1.00 80.62 116 ASN A C 1
ATOM 909 O O . ASN A 1 116 ? 14.928 8.106 -4.540 1.00 80.62 116 ASN A O 1
ATOM 913 N N . LEU A 1 117 ? 13.422 8.278 -2.881 1.00 77.94 117 LEU A N 1
ATOM 914 C CA . LEU A 1 117 ? 14.390 8.709 -1.867 1.00 77.94 117 LEU A CA 1
ATOM 915 C C . LEU A 1 117 ? 15.425 7.627 -1.543 1.00 77.94 117 LEU A C 1
ATOM 917 O O . LEU A 1 117 ? 16.592 7.941 -1.322 1.00 77.94 117 LEU A O 1
ATOM 921 N N . CYS A 1 118 ? 15.016 6.358 -1.526 1.00 74.62 118 CYS A N 1
ATOM 922 C CA . CYS A 1 118 ? 15.918 5.237 -1.273 1.00 74.62 118 CYS A CA 1
ATOM 923 C C . CYS A 1 118 ? 16.761 4.827 -2.492 1.00 74.62 118 CYS A C 1
ATOM 925 O O . CYS A 1 118 ? 17.597 3.935 -2.356 1.00 74.62 118 CYS A O 1
ATOM 927 N N . GLY A 1 119 ? 16.580 5.452 -3.663 1.00 67.19 119 GLY A N 1
ATOM 928 C CA . GLY A 1 119 ? 17.436 5.224 -4.832 1.00 67.19 119 GLY A CA 1
ATOM 929 C C . GLY A 1 119 ? 17.381 3.794 -5.380 1.00 67.19 119 GLY A C 1
ATOM 930 O O . GLY A 1 119 ? 18.356 3.313 -5.949 1.00 67.19 119 GLY A O 1
ATOM 931 N N . LEU A 1 120 ? 16.252 3.096 -5.215 1.00 65.75 120 LEU A N 1
ATOM 932 C CA . LEU A 1 120 ? 16.081 1.696 -5.638 1.00 65.75 120 LEU A CA 1
ATOM 933 C C . LEU A 1 120 ? 15.811 1.534 -7.147 1.00 65.75 120 LEU A C 1
ATOM 935 O O . LEU A 1 120 ? 15.552 0.420 -7.604 1.00 65.75 120 LEU A O 1
ATOM 939 N N . SER A 1 121 ? 15.884 2.624 -7.918 1.00 65.62 121 SER A N 1
ATOM 940 C CA . SER A 1 121 ? 15.779 2.605 -9.378 1.00 65.62 121 SER A CA 1
ATOM 941 C C . SER A 1 121 ? 17.150 2.290 -9.981 1.00 65.62 121 SER A C 1
ATOM 943 O O . SER A 1 121 ? 18.036 3.145 -9.915 1.00 65.62 121 SER A O 1
ATOM 945 N N . PRO A 1 122 ? 17.374 1.090 -10.551 1.00 71.19 122 PRO A N 1
ATOM 946 C CA . PRO A 1 122 ? 18.615 0.832 -11.265 1.00 71.19 122 PRO A CA 1
ATOM 947 C C . PRO A 1 122 ? 18.760 1.835 -12.425 1.00 71.19 122 PRO A C 1
ATOM 949 O O . PRO A 1 122 ? 17.776 2.091 -13.128 1.00 71.19 122 PRO A O 1
ATOM 952 N N . PRO A 1 123 ? 19.956 2.414 -12.640 1.00 65.38 123 PRO A N 1
ATOM 953 C CA . PRO A 1 123 ? 20.217 3.222 -13.823 1.00 65.38 123 PRO A CA 1
ATOM 954 C C . PRO A 1 123 ? 20.020 2.358 -15.077 1.00 65.38 123 PRO A C 1
ATOM 956 O O . PRO A 1 123 ? 20.532 1.246 -15.164 1.00 65.38 123 PRO A O 1
ATOM 959 N N . ILE A 1 124 ? 19.286 2.861 -16.073 1.00 59.47 124 ILE A N 1
ATOM 960 C CA . ILE A 1 124 ? 19.147 2.213 -17.390 1.00 59.47 124 ILE A CA 1
ATOM 961 C C . ILE A 1 124 ? 20.402 2.548 -18.207 1.00 59.47 124 ILE A C 1
ATOM 963 O O . ILE A 1 124 ? 20.339 3.241 -19.215 1.00 59.47 124 ILE A O 1
ATOM 967 N N . ILE A 1 125 ? 21.572 2.159 -17.710 1.00 67.56 125 ILE A N 1
ATOM 968 C CA . ILE A 1 125 ? 22.858 2.357 -18.378 1.00 67.56 125 ILE A CA 1
ATOM 969 C C . ILE A 1 125 ? 23.782 1.235 -17.901 1.00 67.56 125 ILE A C 1
ATOM 971 O O . ILE A 1 125 ? 24.467 1.442 -16.916 1.00 67.56 125 ILE A O 1
ATOM 975 N N . ASP A 1 126 ? 23.813 0.068 -18.556 1.00 67.12 126 ASP A N 1
ATOM 976 C CA . ASP A 1 126 ? 24.762 -0.989 -18.148 1.00 67.12 126 ASP A CA 1
ATOM 977 C C . ASP A 1 126 ? 25.318 -1.897 -19.263 1.00 67.12 126 ASP A C 1
ATOM 979 O O . ASP A 1 126 ? 26.096 -2.778 -18.921 1.00 67.12 126 ASP A O 1
ATOM 983 N N . ASP A 1 127 ? 25.014 -1.739 -20.567 1.00 65.06 127 ASP A N 1
ATOM 984 C CA . ASP A 1 127 ? 25.723 -2.589 -21.564 1.00 65.06 127 ASP A CA 1
ATOM 985 C C . ASP A 1 127 ? 25.666 -2.171 -23.049 1.00 65.06 127 ASP A C 1
ATOM 987 O O . ASP A 1 127 ? 25.724 -3.010 -23.944 1.00 65.06 127 ASP A O 1
ATOM 991 N N . ILE A 1 128 ? 25.502 -0.880 -23.363 1.00 60.62 128 ILE A N 1
ATOM 992 C CA . ILE A 1 128 ? 25.512 -0.422 -24.778 1.00 60.62 128 ILE A CA 1
ATOM 993 C C . ILE A 1 128 ? 26.596 0.638 -25.047 1.00 60.62 128 ILE A C 1
ATOM 995 O O . ILE A 1 128 ? 26.781 1.072 -26.179 1.00 60.62 128 ILE A O 1
ATOM 999 N N . ALA A 1 129 ? 27.347 1.054 -24.020 1.00 70.62 129 ALA A N 1
ATOM 1000 C CA . ALA A 1 129 ? 28.348 2.121 -24.143 1.00 70.62 129 ALA A CA 1
ATOM 1001 C C . ALA A 1 129 ? 29.607 1.936 -23.277 1.00 70.62 129 ALA A C 1
ATOM 1003 O O . ALA A 1 129 ? 30.421 2.852 -23.194 1.00 70.62 129 ALA A O 1
ATOM 1004 N N . GLN A 1 130 ? 29.795 0.777 -22.640 1.00 63.81 130 GLN A N 1
ATOM 1005 C CA . GLN A 1 130 ? 31.095 0.419 -22.077 1.00 63.81 130 GLN A CA 1
ATOM 1006 C C . GLN A 1 130 ? 31.816 -0.396 -23.157 1.00 63.81 130 GLN A C 1
ATOM 1008 O O . GLN A 1 130 ? 31.421 -1.537 -23.392 1.00 63.81 130 GLN A O 1
ATOM 1013 N N . PRO A 1 131 ? 32.802 0.162 -23.886 1.00 68.06 131 PRO A N 1
ATOM 1014 C CA . PRO A 1 131 ? 33.645 -0.669 -24.740 1.00 68.06 131 PRO A CA 1
ATOM 1015 C C . PRO A 1 131 ? 34.197 -1.803 -23.877 1.00 68.06 131 PRO A C 1
ATOM 1017 O O . PRO A 1 131 ? 34.643 -1.553 -22.754 1.00 68.06 131 PRO A O 1
ATOM 1020 N N . GLU A 1 132 ? 34.112 -3.040 -24.376 1.00 75.12 132 GLU A N 1
ATOM 1021 C CA . GLU A 1 132 ? 34.594 -4.225 -23.665 1.00 75.12 132 GLU A CA 1
ATOM 1022 C C . GLU A 1 132 ? 35.962 -3.888 -23.047 1.00 75.12 132 GLU A C 1
ATOM 1024 O O . GLU A 1 132 ? 36.816 -3.321 -23.740 1.00 75.12 132 GLU A O 1
ATOM 1029 N N . PRO A 1 133 ? 36.218 -4.191 -21.767 1.00 67.25 133 PRO A N 1
ATOM 1030 C CA . PRO A 1 133 ? 37.499 -3.864 -21.145 1.00 67.25 133 PRO A CA 1
ATOM 1031 C C . PRO A 1 133 ? 38.687 -4.453 -21.927 1.00 67.25 133 PRO A C 1
ATOM 1033 O O . PRO A 1 133 ? 39.782 -3.897 -21.882 1.00 67.25 133 PRO A O 1
ATOM 1036 N N . ALA A 1 134 ? 38.460 -5.508 -22.722 1.00 67.12 134 ALA A N 1
ATOM 1037 C CA . ALA A 1 134 ? 39.408 -6.049 -23.690 1.00 67.12 134 ALA A CA 1
ATOM 1038 C C . ALA A 1 134 ? 39.770 -5.079 -24.836 1.00 67.12 134 ALA A C 1
ATOM 1040 O O . ALA A 1 134 ? 40.926 -5.054 -25.245 1.00 67.12 134 ALA A O 1
ATOM 1041 N N . LEU A 1 135 ? 38.841 -4.250 -25.328 1.00 67.19 135 LEU A N 1
ATOM 1042 C CA . LEU A 1 135 ? 39.084 -3.257 -26.383 1.00 67.19 135 LEU A CA 1
ATOM 1043 C C . LEU A 1 135 ? 39.822 -2.012 -25.865 1.00 67.19 135 LEU A C 1
ATOM 1045 O O . LEU A 1 135 ? 40.604 -1.430 -26.611 1.00 67.19 135 LEU A O 1
ATOM 1049 N N . ILE A 1 136 ? 39.620 -1.613 -24.600 1.00 61.50 136 ILE A N 1
ATOM 1050 C CA . ILE A 1 136 ? 40.390 -0.518 -23.975 1.00 61.50 136 ILE A CA 1
ATOM 1051 C C . ILE A 1 136 ? 41.781 -0.995 -23.529 1.00 61.50 136 ILE A C 1
ATOM 1053 O O . ILE A 1 136 ? 42.764 -0.269 -23.680 1.00 61.50 136 ILE A O 1
ATOM 1057 N N . ALA A 1 137 ? 41.887 -2.210 -22.980 1.00 69.12 137 ALA A N 1
ATOM 1058 C CA . ALA A 1 137 ? 43.158 -2.780 -22.530 1.00 69.12 137 ALA A CA 1
ATOM 1059 C C . ALA A 1 137 ? 44.025 -3.310 -23.683 1.00 69.12 137 ALA A C 1
ATOM 1061 O O . ALA A 1 137 ? 45.241 -3.452 -23.521 1.00 69.12 137 ALA A O 1
ATOM 1062 N N . ALA A 1 138 ? 43.434 -3.566 -24.855 1.00 72.44 138 ALA A N 1
ATOM 1063 C CA . ALA A 1 138 ? 44.168 -3.789 -26.089 1.00 72.44 138 ALA A CA 1
ATOM 1064 C C . ALA A 1 138 ? 44.811 -2.472 -26.534 1.00 72.44 138 ALA A C 1
ATOM 1066 O O . ALA A 1 138 ? 44.340 -1.797 -27.450 1.00 72.44 138 ALA A O 1
ATOM 1067 N N . LYS A 1 139 ? 45.937 -2.121 -25.896 1.00 71.94 139 LYS A N 1
ATOM 1068 C CA . 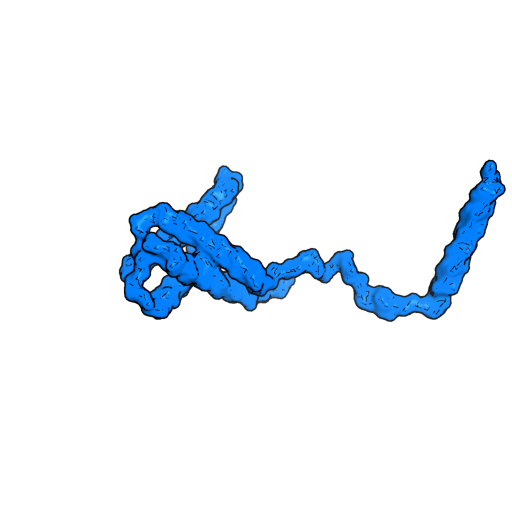LYS A 1 139 ? 46.902 -1.190 -26.477 1.00 71.94 139 LYS A CA 1
ATOM 1069 C C . LYS A 1 139 ? 47.097 -1.646 -27.927 1.00 71.94 139 LYS A C 1
ATOM 1071 O O . LYS A 1 139 ? 47.510 -2.794 -28.126 1.00 71.94 139 LYS A O 1
ATOM 1076 N N . PRO A 1 140 ? 46.758 -0.819 -28.930 1.00 74.25 140 PRO A N 1
ATOM 1077 C CA . PRO A 1 140 ? 46.853 -1.245 -30.315 1.00 74.25 140 PRO A CA 1
ATOM 1078 C C . PRO A 1 140 ? 48.284 -1.722 -30.583 1.00 74.25 140 PRO A C 1
ATOM 1080 O O . PRO A 1 140 ? 49.226 -1.171 -29.994 1.00 74.25 140 PRO A O 1
ATOM 1083 N N . PRO A 1 141 ? 48.454 -2.778 -31.401 1.00 74.69 141 PRO A N 1
ATOM 1084 C CA . PRO A 1 141 ? 49.746 -3.425 -31.574 1.00 74.69 141 PRO A CA 1
ATOM 1085 C C . PRO A 1 141 ? 50.795 -2.370 -31.923 1.00 74.69 141 PRO A C 1
ATOM 1087 O O . PRO A 1 141 ? 50.518 -1.458 -32.705 1.00 74.69 141 PRO A O 1
ATOM 1090 N N . ALA A 1 142 ? 51.969 -2.440 -31.289 1.00 77.06 142 ALA A N 1
ATOM 1091 C CA . ALA A 1 142 ? 53.036 -1.473 -31.528 1.00 77.06 142 ALA A CA 1
ATOM 1092 C C . ALA A 1 142 ? 53.294 -1.368 -33.047 1.00 77.06 142 ALA A C 1
ATOM 1094 O O . ALA A 1 142 ? 53.488 -2.387 -33.704 1.00 77.06 142 ALA A O 1
ATOM 1095 N N . GLY A 1 143 ? 53.200 -0.154 -33.604 1.00 75.12 143 GLY A N 1
ATOM 1096 C CA . GLY A 1 143 ? 53.268 0.108 -35.052 1.00 75.12 143 GLY A CA 1
ATOM 1097 C C . GLY A 1 143 ? 51.919 0.303 -35.768 1.00 75.12 143 GLY A C 1
ATOM 1098 O O . GLY A 1 143 ? 51.891 0.794 -36.892 1.00 75.12 143 GLY A O 1
ATOM 1099 N N . ARG A 1 144 ? 50.775 0.006 -35.129 1.00 81.81 144 ARG A N 1
ATOM 1100 C CA . ARG A 1 144 ? 49.426 0.266 -35.684 1.00 81.81 144 ARG A CA 1
ATOM 1101 C C . ARG A 1 144 ? 49.174 1.760 -35.898 1.00 81.81 144 ARG A C 1
ATOM 1103 O O . ARG A 1 144 ? 48.554 2.128 -36.888 1.00 81.81 144 ARG A O 1
ATOM 1110 N N . TYR A 1 145 ? 49.668 2.613 -34.997 1.00 80.19 145 TYR A N 1
ATOM 1111 C CA . TYR A 1 145 ? 49.569 4.067 -35.155 1.00 80.19 145 TYR A CA 1
ATOM 1112 C C . TYR A 1 145 ? 50.370 4.562 -36.358 1.00 80.19 145 TYR A C 1
ATOM 1114 O O . TYR A 1 145 ? 49.865 5.388 -37.109 1.00 80.19 145 TYR A O 1
ATOM 1122 N N . ASP A 1 146 ? 51.560 4.011 -36.593 1.00 88.19 146 ASP A N 1
ATOM 1123 C CA . ASP A 1 146 ? 52.395 4.404 -37.731 1.00 88.19 146 ASP A CA 1
ATOM 1124 C C . ASP A 1 146 ? 51.737 4.011 -39.058 1.00 88.19 146 ASP A C 1
ATOM 1126 O O . ASP A 1 146 ? 51.728 4.796 -40.003 1.00 88.19 146 ASP A O 1
ATOM 1130 N N . GLN A 1 147 ? 51.086 2.844 -39.111 1.00 84.38 147 GLN A N 1
ATOM 1131 C CA . GLN A 1 147 ? 50.309 2.414 -40.278 1.00 84.38 147 GLN A CA 1
ATOM 1132 C C . GLN A 1 147 ? 49.097 3.312 -40.522 1.00 84.38 147 GLN A C 1
ATOM 1134 O O . GLN A 1 147 ? 48.876 3.736 -41.651 1.00 84.38 147 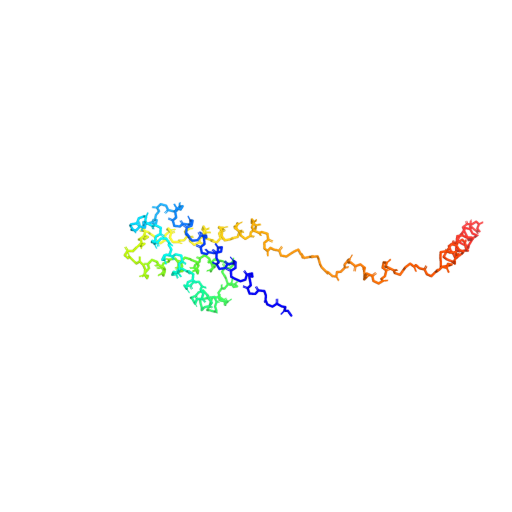GLN A O 1
ATOM 1139 N N . ILE A 1 148 ? 48.338 3.642 -39.470 1.00 85.19 148 ILE A N 1
ATOM 1140 C CA . ILE A 1 148 ? 47.171 4.528 -39.583 1.00 85.19 148 ILE A CA 1
ATOM 1141 C C . ILE A 1 148 ? 47.611 5.924 -40.030 1.00 85.19 148 ILE A C 1
ATOM 1143 O O . ILE A 1 148 ? 46.996 6.494 -40.921 1.00 85.19 148 ILE A O 1
ATOM 1147 N N . MET A 1 149 ? 48.696 6.466 -39.475 1.00 85.94 149 MET A N 1
ATOM 1148 C CA . MET A 1 149 ? 49.225 7.768 -39.890 1.00 85.94 149 MET A CA 1
ATOM 1149 C C . MET A 1 149 ? 49.752 7.745 -41.325 1.00 85.94 149 MET A C 1
ATOM 1151 O O . MET A 1 149 ? 49.591 8.731 -42.039 1.00 85.94 149 MET A O 1
ATOM 1155 N N . THR A 1 150 ? 50.329 6.626 -41.770 1.00 88.31 150 THR A N 1
ATOM 1156 C CA . THR A 1 150 ? 50.757 6.456 -43.167 1.00 88.31 150 THR A CA 1
ATOM 1157 C C . THR A 1 150 ? 49.551 6.413 -44.103 1.00 88.31 150 THR A C 1
ATOM 1159 O O . THR A 1 150 ? 49.512 7.175 -45.060 1.00 88.31 150 THR A O 1
ATOM 1162 N N . GLN A 1 151 ? 48.515 5.638 -43.771 1.00 89.69 151 GLN A N 1
ATOM 1163 C CA . GLN A 1 151 ? 47.279 5.564 -44.559 1.00 89.69 151 GLN A CA 1
ATOM 1164 C C . GLN A 1 151 ? 46.529 6.895 -44.594 1.00 89.69 151 GLN A C 1
ATOM 1166 O O . GLN A 1 151 ? 46.086 7.326 -45.648 1.00 89.69 151 GLN A O 1
ATOM 1171 N N . VAL A 1 152 ? 46.405 7.585 -43.457 1.00 89.88 152 VAL A N 1
ATOM 1172 C CA . VAL A 1 152 ? 45.775 8.911 -43.399 1.00 89.88 152 VAL A CA 1
ATOM 1173 C C . VAL A 1 152 ? 46.579 9.924 -44.211 1.00 89.88 152 VAL A C 1
ATOM 1175 O O . VAL A 1 152 ? 45.989 10.790 -44.850 1.00 89.88 152 VAL A O 1
ATOM 1178 N N . ARG A 1 153 ? 47.913 9.820 -44.220 1.00 90.31 153 ARG A N 1
ATOM 1179 C CA . ARG A 1 153 ? 48.771 10.666 -45.053 1.00 90.31 153 ARG A CA 1
ATOM 1180 C C . ARG A 1 153 ? 48.575 10.374 -46.538 1.00 90.31 153 ARG A C 1
ATOM 1182 O O . ARG A 1 153 ? 48.389 11.321 -47.284 1.00 90.31 153 ARG A O 1
ATOM 1189 N N . GLU A 1 154 ? 48.561 9.111 -46.949 1.00 90.81 154 GLU A N 1
ATOM 1190 C CA . GLU A 1 154 ? 48.298 8.710 -48.338 1.00 90.81 154 GLU A CA 1
ATOM 1191 C C . GLU A 1 154 ? 46.908 9.152 -48.804 1.00 90.81 154 GLU A C 1
ATOM 1193 O O . GLU A 1 154 ? 46.794 9.789 -49.844 1.00 90.81 154 GLU A O 1
ATOM 1198 N N . LEU A 1 155 ? 45.870 8.926 -47.993 1.00 89.00 155 LEU A N 1
ATOM 1199 C CA . LEU A 1 155 ? 44.510 9.389 -48.285 1.00 89.00 155 LEU A CA 1
ATOM 1200 C C . LEU A 1 155 ? 44.435 10.913 -48.379 1.00 89.00 155 LEU A C 1
ATOM 1202 O O . LEU A 1 155 ? 43.726 11.454 -49.220 1.00 89.00 155 LEU A O 1
ATOM 1206 N N . LYS A 1 156 ? 45.162 11.627 -47.517 1.00 87.62 156 LYS A N 1
ATOM 1207 C CA . LYS A 1 156 ? 45.218 13.087 -47.570 1.00 87.62 156 LYS A CA 1
ATOM 1208 C C . LYS A 1 156 ? 45.916 13.574 -48.844 1.00 87.62 156 LYS A C 1
ATOM 1210 O O . LYS A 1 156 ? 45.455 14.550 -49.420 1.00 87.62 156 LYS A O 1
ATOM 1215 N N . GLU A 1 157 ? 46.983 12.914 -49.287 1.00 88.00 157 GLU A N 1
ATOM 1216 C CA . GLU A 1 157 ? 47.676 13.220 -50.549 1.00 88.00 157 GLU A CA 1
ATOM 1217 C C . GLU A 1 157 ? 46.804 12.880 -51.773 1.00 88.00 157 GLU A C 1
ATOM 1219 O O . GLU A 1 157 ? 46.759 13.658 -52.720 1.00 88.00 157 GLU A O 1
ATOM 1224 N N . GLU A 1 158 ? 46.049 11.778 -51.739 1.00 88.06 158 GLU A N 1
ATOM 1225 C CA . GLU A 1 158 ? 45.088 11.405 -52.785 1.00 88.06 158 GLU A CA 1
ATOM 1226 C C . GLU A 1 158 ? 43.950 12.434 -52.887 1.00 88.06 158 GLU A C 1
ATOM 1228 O O . GLU A 1 158 ? 43.693 12.975 -53.962 1.00 88.06 158 GLU A O 1
ATOM 1233 N N . VAL A 1 159 ? 43.317 12.786 -51.762 1.00 83.44 159 VAL A N 1
ATOM 1234 C CA . VAL A 1 159 ? 42.227 13.775 -51.734 1.00 83.44 159 VAL A CA 1
ATOM 1235 C C . VAL A 1 159 ? 42.721 15.169 -52.141 1.00 83.44 159 VAL A C 1
ATOM 1237 O O . VAL A 1 159 ? 42.091 15.806 -52.980 1.00 83.44 159 VAL A O 1
ATOM 1240 N N . LEU A 1 160 ? 43.868 15.632 -51.627 1.00 77.38 160 LEU A N 1
ATOM 1241 C CA . LEU A 1 160 ? 44.439 16.938 -52.000 1.00 77.38 160 LEU A CA 1
ATOM 1242 C C . LEU A 1 160 ? 44.971 16.973 -53.443 1.00 77.38 160 LEU A C 1
ATOM 1244 O O . LEU A 1 160 ? 44.999 18.037 -54.066 1.00 77.38 160 LEU A O 1
ATOM 1248 N N . GLY A 1 161 ? 45.401 15.830 -53.981 1.00 73.38 161 GLY A N 1
ATOM 1249 C CA . GLY A 1 161 ? 45.805 15.684 -55.379 1.00 73.38 161 GLY A CA 1
ATOM 1250 C C . GLY A 1 161 ? 44.618 15.775 -56.337 1.00 73.38 161 GLY A C 1
ATOM 1251 O O . GLY A 1 161 ? 44.729 16.402 -57.390 1.00 73.38 161 GLY A O 1
ATOM 1252 N N . HIS A 1 162 ? 43.468 15.219 -55.948 1.00 70.50 162 HIS A N 1
ATOM 1253 C CA . HIS A 1 162 ? 42.220 15.336 -56.699 1.00 70.50 162 HIS A CA 1
ATOM 1254 C C . HIS A 1 162 ? 41.582 16.733 -56.602 1.00 70.50 162 HIS A C 1
ATOM 1256 O O . HIS A 1 162 ? 41.007 17.195 -57.585 1.00 70.50 162 HIS A O 1
ATOM 1262 N N . GLU A 1 163 ? 41.724 17.435 -55.473 1.00 67.69 163 GLU A N 1
ATOM 1263 C CA . GLU A 1 163 ? 41.187 18.795 -55.288 1.00 67.69 163 GLU A CA 1
ATOM 1264 C C . GLU A 1 163 ? 41.922 19.860 -56.134 1.00 67.69 163 GLU A C 1
ATOM 1266 O O . GLU A 1 163 ? 41.327 20.862 -56.506 1.00 67.69 163 GLU A O 1
ATOM 1271 N N . ASN A 1 164 ? 43.190 19.634 -56.511 1.00 58.56 164 ASN A N 1
ATOM 1272 C CA . ASN A 1 164 ? 43.979 20.555 -57.353 1.00 58.56 164 ASN A CA 1
ATOM 1273 C C . ASN A 1 164 ? 43.825 20.331 -58.876 1.00 58.56 164 ASN A C 1
ATOM 1275 O O . ASN A 1 164 ? 44.493 21.008 -59.660 1.00 58.56 164 ASN A O 1
ATOM 1279 N N . GLN A 1 165 ? 43.001 19.369 -59.311 1.00 58.94 165 GLN A N 1
ATOM 1280 C CA . GLN A 1 165 ? 42.756 19.071 -60.733 1.00 58.94 165 GLN A CA 1
ATOM 1281 C C . GLN A 1 165 ? 41.381 19.546 -61.250 1.00 58.94 165 GLN A C 1
ATOM 1283 O O . GLN A 1 165 ? 41.023 19.229 -62.387 1.00 58.94 165 GLN A O 1
ATOM 1288 N N . GLN A 1 166 ? 40.630 20.317 -60.455 1.00 52.16 166 GLN A N 1
ATOM 1289 C CA . GLN A 1 166 ? 39.419 21.046 -60.871 1.00 52.16 166 GLN A CA 1
ATOM 1290 C C . GLN A 1 166 ? 39.656 22.555 -60.840 1.00 52.16 166 GLN A C 1
ATOM 1292 O O . GLN A 1 166 ? 39.094 23.236 -61.728 1.00 52.16 166 GLN A O 1
#

Sequence (166 aa):
MKFNWKLVLMLILLNGMAIGLTALLLPGITVAHQRLSTYLILGAMFGLLNAFVKPIVQFLTISLLFVTYGLVIIIVNTVMFLLLEFFLSDLLIINNIWWSIIGGSVISLLGVFLENLCGLSPPIIDDIAQPEPALIAAKPPAGRYDQIMTQVRELKEEVLGHENQQ